Protein AF-A0A6G0W4G4-F1 (afdb_monomer_lite)

pLDDT: mean 71.87, std 12.01, range [40.31, 92.62]

Foldseek 3Di:
DPDPDQDAQDPDDDNVVSVVVSVVSLVVVCVVVVVVPPDPVVVVVSVCVSHVVVVVPPPPPDPVVVVVCLVPDDQDVPHDPVVVVVVNVVSVVVVVVPDPPDPVNVVVVVVVVVVVVVD

Sequence (119 aa):
MEFNKPDPLKMTGNLAKNFRNFRQQLQIYFDATESHTKKEATQVAILLTIWVRMAYCIPRRNKTMELYQFFTRKQLDGEPFDKFYSDLHKEIQARLLREELTLEKTVKHCQITEQSEVN

Organism: Aphis craccivora (NCBI:txid307492)

Secondary structure (DSSP, 8-state):
----PPPPPP-SS-HHHHHHHHHHHHHHHHHHTTGGGS-HHHHHHHHHHHHHHHHHSS----HHHHHHHHHT-PPPTT--HHHHHHHHHHHHHHHHTT----HHHHHHHHHHHHHHH--

Radius of gyration: 22.71 Å; chains: 1; bounding box: 47×36×61 Å

Structure (mmCIF, N/CA/C/O backbone):
data_AF-A0A6G0W4G4-F1
#
_entry.id   AF-A0A6G0W4G4-F1
#
loop_
_atom_site.group_PDB
_atom_site.id
_atom_site.type_symbol
_atom_site.label_atom_id
_atom_site.label_alt_id
_atom_site.label_comp_id
_atom_site.label_asym_id
_atom_site.label_entity_id
_atom_site.label_seq_id
_atom_site.pdbx_PDB_ins_code
_atom_site.Cartn_x
_atom_site.Cartn_y
_atom_site.Cartn_z
_atom_site.occupancy
_atom_site.B_iso_or_equiv
_atom_site.auth_seq_id
_atom_site.auth_comp_id
_atom_site.auth_asym_id
_atom_site.auth_atom_id
_atom_site.pdbx_PDB_model_num
ATOM 1 N N . MET A 1 1 ? -4.582 3.185 -30.046 1.00 40.31 1 MET A N 1
ATOM 2 C CA . MET A 1 1 ? -4.592 2.111 -29.031 1.00 40.31 1 MET A CA 1
ATOM 3 C C . MET A 1 1 ? -4.083 2.706 -27.732 1.00 40.31 1 MET A C 1
ATOM 5 O O . MET A 1 1 ? -2.934 3.127 -27.697 1.00 40.31 1 MET A O 1
ATOM 9 N N . GLU A 1 2 ? -4.922 2.824 -26.702 1.00 48.31 2 GLU A N 1
ATOM 10 C CA . GLU A 1 2 ? -4.427 3.128 -25.356 1.00 48.31 2 GLU A CA 1
ATOM 11 C C . GLU A 1 2 ? -3.666 1.900 -24.863 1.00 48.31 2 GLU A C 1
ATOM 13 O O . GLU A 1 2 ? -4.237 0.835 -24.648 1.00 48.31 2 GLU A O 1
ATOM 18 N N . PHE A 1 3 ? -2.344 2.010 -24.792 1.00 57.38 3 PHE A N 1
ATOM 19 C CA . PHE A 1 3 ? -1.513 0.918 -24.318 1.00 57.38 3 PHE A CA 1
ATOM 20 C C . PHE A 1 3 ? -1.771 0.755 -22.816 1.00 57.38 3 PHE A C 1
ATOM 22 O O . PHE A 1 3 ? -1.435 1.652 -22.037 1.00 57.38 3 PHE A O 1
ATOM 29 N N . ASN A 1 4 ? -2.413 -0.348 -22.419 1.00 66.00 4 ASN A N 1
ATOM 30 C CA . ASN A 1 4 ? -2.745 -0.643 -21.025 1.00 66.00 4 ASN A CA 1
ATOM 31 C C . ASN A 1 4 ? -1.455 -0.670 -20.194 1.00 66.00 4 ASN A C 1
ATOM 33 O O . ASN A 1 4 ? -0.679 -1.625 -20.245 1.00 66.00 4 ASN A O 1
ATOM 37 N N . LYS A 1 5 ? -1.190 0.421 -19.470 1.00 67.44 5 LYS A N 1
ATOM 38 C CA . LYS A 1 5 ? -0.035 0.527 -18.574 1.00 67.44 5 LYS A CA 1
ATOM 39 C C . LYS A 1 5 ? -0.199 -0.505 -17.452 1.00 67.44 5 LYS A C 1
ATOM 41 O O . LYS A 1 5 ? -1.311 -0.631 -16.940 1.00 67.44 5 LYS A O 1
ATOM 46 N N . PRO A 1 6 ? 0.869 -1.223 -17.062 1.00 71.88 6 PRO A N 1
ATOM 47 C CA . PRO A 1 6 ? 0.794 -2.233 -16.018 1.00 71.88 6 PRO A CA 1
ATOM 48 C C . PRO A 1 6 ? 0.342 -1.612 -14.698 1.00 71.88 6 PRO A C 1
ATOM 50 O O . PRO A 1 6 ? 0.674 -0.464 -14.376 1.00 71.88 6 PRO A O 1
ATOM 53 N N . ASP A 1 7 ? -0.430 -2.392 -13.949 1.00 70.94 7 ASP A N 1
ATOM 54 C CA . ASP A 1 7 ? -0.977 -1.952 -12.681 1.00 70.94 7 ASP A CA 1
ATOM 55 C C . ASP A 1 7 ? 0.128 -1.766 -11.634 1.00 70.94 7 ASP A C 1
ATOM 57 O O . ASP A 1 7 ? 1.162 -2.444 -11.653 1.00 70.94 7 ASP A O 1
ATOM 61 N N . PRO A 1 8 ? -0.089 -0.851 -10.682 1.00 70.69 8 PRO A N 1
ATOM 62 C CA . PRO A 1 8 ? 0.833 -0.649 -9.586 1.00 70.69 8 PRO A CA 1
ATOM 63 C C . PRO A 1 8 ? 1.019 -1.908 -8.721 1.00 70.69 8 PRO A C 1
ATOM 65 O O . PRO A 1 8 ? 0.068 -2.657 -8.479 1.00 70.69 8 PRO A O 1
ATOM 6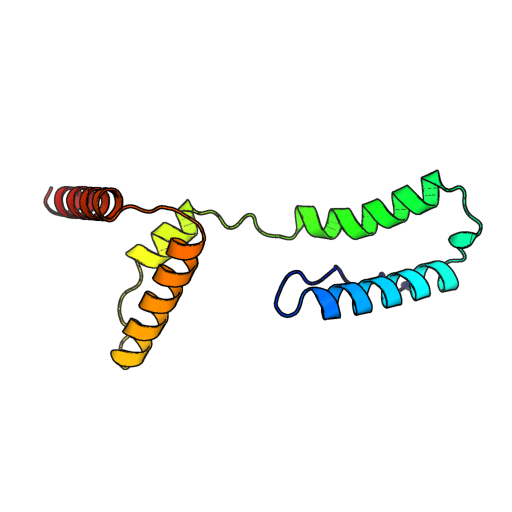8 N N . LEU A 1 9 ? 2.240 -2.128 -8.210 1.00 73.81 9 LEU A N 1
ATOM 69 C CA . LEU A 1 9 ? 2.529 -3.193 -7.247 1.00 73.81 9 LEU A CA 1
ATOM 70 C C . LEU A 1 9 ? 1.622 -3.041 -6.019 1.00 73.81 9 LEU A C 1
ATOM 72 O O . LEU A 1 9 ? 1.706 -2.076 -5.259 1.00 73.81 9 LEU A O 1
ATOM 76 N N . LYS A 1 10 ? 0.770 -4.039 -5.793 1.00 71.25 10 LYS A N 1
ATOM 77 C CA . LYS A 1 10 ? -0.107 -4.079 -4.623 1.00 71.25 10 LYS A CA 1
ATOM 78 C C . LYS A 1 10 ? 0.717 -4.421 -3.377 1.00 71.25 10 LYS A C 1
ATOM 80 O O . LYS A 1 10 ? 1.269 -5.514 -3.276 1.00 71.25 10 LYS A O 1
ATOM 85 N N . MET A 1 11 ? 0.766 -3.504 -2.411 1.00 67.81 11 MET A N 1
ATOM 86 C CA . MET A 1 11 ? 1.478 -3.687 -1.131 1.00 67.81 11 MET A CA 1
ATOM 87 C C . MET A 1 11 ? 0.609 -4.340 -0.038 1.00 67.81 11 MET A C 1
ATOM 89 O O . MET A 1 11 ? 1.044 -4.489 1.100 1.00 67.81 11 MET A O 1
ATOM 93 N N . THR A 1 12 ? -0.629 -4.720 -0.361 1.00 67.69 12 THR A N 1
ATOM 94 C CA . THR A 1 12 ? -1.599 -5.322 0.564 1.00 67.69 12 THR A CA 1
ATOM 95 C C . THR A 1 12 ? -1.750 -6.828 0.324 1.00 67.69 12 THR A C 1
ATOM 97 O O . THR A 1 12 ? -1.746 -7.298 -0.815 1.00 67.69 12 THR A O 1
ATOM 100 N N . GLY A 1 13 ? -1.903 -7.606 1.399 1.00 77.75 13 GLY A N 1
ATOM 101 C CA . GLY A 1 13 ? -2.028 -9.066 1.328 1.00 77.75 13 GLY A CA 1
ATOM 102 C C . GLY A 1 13 ? -0.682 -9.781 1.149 1.00 77.75 13 GLY A C 1
ATOM 103 O O . GLY A 1 13 ? 0.312 -9.415 1.771 1.00 77.75 13 GLY A O 1
ATOM 104 N N . ASN A 1 14 ? -0.644 -10.833 0.323 1.00 78.62 14 ASN A N 1
ATOM 105 C CA . ASN A 1 14 ? 0.572 -11.623 0.104 1.00 78.62 14 ASN A CA 1
ATOM 106 C C . ASN A 1 14 ? 1.557 -10.890 -0.825 1.00 78.62 14 ASN A C 1
ATOM 108 O O . ASN A 1 14 ? 1.445 -10.946 -2.053 1.00 78.62 14 ASN A O 1
ATOM 112 N N . LEU A 1 15 ? 2.558 -10.247 -0.221 1.00 75.25 15 LEU A N 1
ATOM 113 C CA . LEU A 1 15 ? 3.568 -9.454 -0.922 1.00 75.25 15 LEU A CA 1
ATOM 114 C C . LEU A 1 15 ? 4.366 -10.267 -1.956 1.00 75.25 15 LEU A C 1
ATOM 116 O O . LEU A 1 15 ? 4.644 -9.772 -3.046 1.00 75.25 15 LEU A O 1
ATOM 120 N N . ALA A 1 16 ? 4.684 -11.531 -1.658 1.00 76.38 16 ALA A N 1
ATOM 121 C CA . ALA A 1 16 ? 5.458 -12.388 -2.556 1.00 76.38 16 ALA A CA 1
ATOM 122 C C . ALA A 1 16 ? 4.688 -12.720 -3.845 1.00 76.38 16 ALA A C 1
ATOM 124 O O . ALA A 1 16 ? 5.249 -12.670 -4.941 1.00 76.38 16 ALA A O 1
ATOM 125 N N . LYS A 1 17 ? 3.387 -13.017 -3.733 1.00 76.81 17 LYS A N 1
ATOM 126 C CA . LYS A 1 17 ? 2.509 -13.248 -4.891 1.00 76.81 17 LYS A CA 1
ATOM 127 C C . LYS A 1 17 ? 2.316 -11.966 -5.703 1.00 76.81 17 LYS A C 1
ATOM 129 O O . LYS A 1 17 ? 2.390 -12.005 -6.929 1.00 76.81 17 LYS A O 1
ATOM 134 N N . ASN A 1 18 ? 2.140 -10.830 -5.032 1.00 79.19 18 ASN A N 1
ATOM 135 C CA . ASN A 1 18 ? 1.981 -9.537 -5.694 1.00 79.19 18 ASN A CA 1
ATOM 136 C C . ASN A 1 18 ? 3.239 -9.136 -6.473 1.00 79.19 18 ASN A C 1
ATOM 138 O O . ASN A 1 18 ? 3.130 -8.672 -7.606 1.00 79.19 18 ASN A O 1
ATOM 142 N N . PHE A 1 19 ? 4.427 -9.383 -5.915 1.00 79.25 19 PHE A N 1
ATOM 143 C CA . PHE A 1 19 ? 5.693 -9.120 -6.597 1.00 79.25 19 PHE A CA 1
ATOM 144 C C . PHE A 1 19 ? 5.881 -10.001 -7.839 1.00 79.25 19 PHE A C 1
ATOM 146 O O . PHE A 1 19 ? 6.305 -9.507 -8.883 1.00 79.25 19 PHE A O 1
ATOM 153 N N . ARG A 1 20 ? 5.511 -11.289 -7.764 1.00 84.38 20 ARG A N 1
ATOM 154 C CA . ARG A 1 20 ? 5.527 -12.195 -8.929 1.00 84.38 20 ARG A CA 1
ATOM 155 C C . ARG A 1 20 ? 4.615 -11.692 -10.049 1.00 84.38 20 ARG A C 1
ATOM 157 O O . ARG A 1 20 ? 5.056 -11.613 -11.192 1.00 84.38 20 ARG A O 1
ATOM 164 N N . ASN A 1 21 ? 3.389 -11.295 -9.709 1.00 82.81 21 ASN A N 1
ATOM 165 C CA . ASN A 1 21 ? 2.425 -10.770 -10.678 1.00 82.81 21 ASN A CA 1
ATOM 166 C C . ASN A 1 21 ? 2.904 -9.455 -11.309 1.00 82.81 21 ASN A C 1
ATOM 168 O O . ASN A 1 21 ? 2.831 -9.290 -12.523 1.00 82.81 21 ASN A O 1
ATOM 172 N N . PHE A 1 22 ? 3.437 -8.540 -10.498 1.00 82.81 22 PHE A N 1
ATOM 173 C CA . PHE A 1 22 ? 3.984 -7.272 -10.977 1.00 82.81 22 PHE A CA 1
ATOM 174 C C . PHE A 1 22 ? 5.163 -7.485 -11.931 1.00 82.81 22 PHE A C 1
ATOM 176 O O . PHE A 1 22 ? 5.201 -6.888 -13.003 1.00 82.81 22 PHE A O 1
ATOM 183 N N . ARG A 1 23 ? 6.096 -8.385 -11.591 1.00 83.62 23 ARG A N 1
ATOM 184 C CA . ARG A 1 23 ? 7.225 -8.733 -12.466 1.00 83.62 23 ARG A CA 1
ATOM 185 C C . ARG A 1 23 ? 6.746 -9.260 -13.819 1.00 83.62 23 ARG A C 1
ATOM 187 O O . ARG A 1 23 ? 7.283 -8.860 -14.84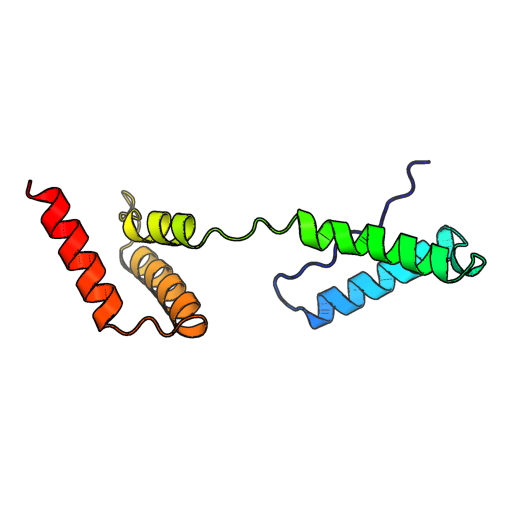6 1.00 83.62 23 ARG A O 1
ATOM 194 N N . GLN A 1 24 ? 5.736 -10.126 -13.816 1.00 84.69 24 GLN A N 1
ATOM 195 C CA . GLN A 1 24 ? 5.167 -10.688 -15.038 1.00 84.69 24 GLN A CA 1
ATOM 196 C C . GLN A 1 24 ? 4.505 -9.610 -15.910 1.00 84.69 24 GLN A C 1
ATOM 198 O O . GLN A 1 24 ? 4.753 -9.557 -17.110 1.00 84.69 24 GLN A O 1
ATOM 203 N N . GLN A 1 25 ? 3.708 -8.719 -15.315 1.00 82.06 25 GLN A N 1
ATOM 204 C CA . GLN A 1 25 ? 3.077 -7.610 -16.040 1.00 82.06 25 GLN A CA 1
ATOM 205 C C . GLN A 1 25 ? 4.101 -6.622 -16.601 1.00 82.06 25 GLN A C 1
ATOM 207 O O . GLN A 1 25 ? 3.958 -6.151 -17.728 1.00 82.06 25 GLN A O 1
ATOM 212 N N . LEU A 1 26 ? 5.146 -6.329 -15.827 1.00 83.31 26 LEU A N 1
ATOM 213 C CA . LEU A 1 26 ? 6.245 -5.483 -16.265 1.00 83.31 26 LEU A CA 1
ATOM 214 C C . LEU A 1 26 ? 6.939 -6.105 -17.481 1.00 83.31 26 LEU A C 1
ATOM 216 O O . LEU A 1 26 ? 7.127 -5.423 -18.480 1.00 83.31 26 LEU A O 1
ATOM 220 N N . GLN A 1 27 ? 7.248 -7.401 -17.435 1.00 82.69 27 GLN A N 1
ATOM 221 C CA . GLN A 1 27 ? 7.881 -8.110 -18.546 1.00 82.69 27 GLN A CA 1
ATOM 222 C C . GLN A 1 27 ? 7.032 -8.061 -19.825 1.00 82.69 27 GLN A C 1
ATOM 224 O O . GLN A 1 27 ? 7.532 -7.637 -20.861 1.00 82.69 27 GLN A O 1
ATOM 229 N N . ILE A 1 28 ? 5.730 -8.354 -19.732 1.00 84.75 28 ILE A N 1
ATOM 230 C CA . ILE A 1 28 ? 4.795 -8.248 -20.866 1.00 84.75 28 ILE A CA 1
ATOM 231 C C . ILE A 1 28 ? 4.795 -6.830 -21.458 1.00 84.75 28 ILE A C 1
ATOM 233 O O . ILE A 1 28 ? 4.783 -6.660 -22.674 1.00 84.75 28 ILE A O 1
ATOM 237 N N . TYR A 1 29 ? 4.836 -5.798 -20.611 1.00 82.25 29 TYR A N 1
ATOM 238 C CA . TYR A 1 29 ? 4.908 -4.407 -21.059 1.00 82.25 29 TYR A CA 1
ATOM 239 C C . TYR A 1 29 ? 6.238 -4.084 -21.758 1.00 82.25 29 TYR A C 1
ATOM 241 O O . TYR A 1 29 ? 6.246 -3.382 -22.768 1.00 82.25 29 TYR A O 1
ATOM 249 N N . PHE A 1 30 ? 7.366 -4.590 -21.257 1.00 82.06 30 PHE A N 1
ATOM 250 C CA . PHE A 1 30 ? 8.674 -4.408 -21.897 1.00 82.06 30 PHE A CA 1
ATOM 251 C C . PHE A 1 30 ? 8.754 -5.093 -23.265 1.00 82.06 30 PHE A C 1
ATOM 253 O O . PHE A 1 30 ? 9.304 -4.502 -24.199 1.00 82.06 30 PHE A O 1
ATOM 260 N N . ASP A 1 31 ? 8.168 -6.282 -23.387 1.00 83.50 31 ASP A N 1
ATOM 261 C CA . ASP A 1 31 ? 8.107 -7.036 -24.638 1.00 83.50 31 ASP A CA 1
ATOM 262 C C . ASP A 1 31 ? 7.204 -6.323 -25.652 1.00 83.50 31 ASP A C 1
ATOM 264 O O . ASP A 1 31 ? 7.620 -6.040 -26.772 1.00 83.50 31 ASP A O 1
ATOM 268 N N . ALA A 1 32 ? 6.000 -5.925 -25.235 1.00 80.38 32 ALA A N 1
ATOM 269 C CA . ALA A 1 32 ? 5.013 -5.320 -26.124 1.00 80.38 32 ALA A CA 1
ATOM 270 C C . ALA A 1 32 ? 5.321 -3.856 -26.511 1.00 80.38 32 ALA A C 1
ATOM 272 O O . ALA A 1 32 ? 4.809 -3.369 -27.515 1.00 80.38 32 ALA A O 1
ATOM 273 N N . THR A 1 33 ? 6.135 -3.132 -25.732 1.00 77.69 33 THR A N 1
ATOM 274 C CA . THR A 1 33 ? 6.594 -1.766 -26.077 1.00 77.69 33 THR A CA 1
ATOM 275 C C . THR A 1 33 ? 7.954 -1.735 -26.773 1.00 77.69 33 THR A C 1
ATOM 277 O O . THR A 1 33 ? 8.509 -0.645 -26.960 1.00 77.69 33 THR A O 1
ATOM 280 N N . GLU A 1 34 ? 8.525 -2.911 -27.059 1.00 78.50 34 GLU A N 1
ATOM 281 C CA . GLU A 1 34 ? 9.887 -3.096 -27.575 1.00 78.50 34 GLU A CA 1
ATOM 282 C C . GLU A 1 34 ? 10.944 -2.314 -26.774 1.00 78.50 34 GLU A C 1
ATOM 284 O O . GLU A 1 34 ? 12.019 -1.965 -27.263 1.00 78.50 34 GLU A O 1
ATOM 289 N N . SER A 1 35 ? 10.660 -2.013 -25.502 1.00 71.25 35 SER A N 1
ATOM 290 C CA . SER A 1 35 ? 11.511 -1.141 -24.688 1.00 71.25 35 SER A CA 1
ATOM 291 C C . SER A 1 35 ? 12.818 -1.823 -24.273 1.00 71.25 35 SER A C 1
ATOM 293 O O . SER A 1 35 ? 13.727 -1.144 -23.798 1.00 71.25 35 SER A O 1
ATOM 295 N N . HIS A 1 36 ? 12.949 -3.131 -24.514 1.00 71.31 36 HIS A N 1
ATOM 296 C CA . HIS A 1 36 ? 14.192 -3.891 -24.371 1.00 71.31 36 HIS A CA 1
ATOM 297 C C . HIS A 1 36 ? 15.299 -3.425 -25.336 1.00 71.31 36 HIS A C 1
ATOM 299 O O . HIS A 1 36 ? 16.474 -3.583 -25.026 1.00 71.31 36 HIS A O 1
ATOM 305 N N . THR A 1 37 ? 14.947 -2.792 -26.461 1.00 77.94 37 THR A N 1
ATOM 306 C CA . THR A 1 37 ? 15.915 -2.243 -27.434 1.00 77.94 37 THR A CA 1
ATOM 307 C C . THR A 1 37 ? 16.394 -0.826 -27.096 1.00 77.94 37 THR A C 1
ATOM 309 O O . THR A 1 37 ? 17.332 -0.311 -27.706 1.00 77.94 37 THR A O 1
ATOM 312 N N . LYS A 1 38 ? 15.752 -0.165 -26.124 1.00 77.94 38 LYS A N 1
ATOM 313 C CA . LYS A 1 38 ? 16.075 1.211 -25.721 1.00 77.94 38 LYS A CA 1
ATOM 314 C C . LYS A 1 38 ? 17.289 1.241 -24.796 1.00 77.94 38 LYS A C 1
ATOM 316 O O . LYS A 1 38 ? 17.597 0.268 -24.118 1.00 77.94 38 LYS A O 1
ATOM 321 N N . LYS A 1 39 ? 17.941 2.406 -24.717 1.00 85.31 39 LYS A N 1
ATOM 322 C CA . LYS A 1 39 ? 19.054 2.652 -23.786 1.00 85.31 39 LYS A CA 1
ATOM 323 C C . LYS A 1 39 ? 18.628 2.354 -22.346 1.00 85.31 39 LYS A C 1
ATOM 325 O O . LYS A 1 39 ? 17.519 2.718 -21.951 1.00 85.31 39 LYS A O 1
ATOM 330 N N . GLU A 1 40 ? 19.537 1.795 -21.550 1.00 81.12 40 GLU A N 1
ATOM 331 C CA . GLU A 1 40 ? 19.285 1.446 -20.142 1.00 81.12 40 GLU A CA 1
ATOM 332 C C . GLU A 1 40 ? 18.699 2.618 -19.341 1.00 81.12 40 GLU A C 1
ATOM 334 O O . GLU A 1 40 ? 17.724 2.448 -18.618 1.00 81.12 40 GLU A O 1
ATOM 339 N N . ALA A 1 41 ? 19.201 3.841 -19.540 1.00 82.56 41 ALA A N 1
ATOM 340 C CA . ALA A 1 41 ? 18.670 5.037 -18.879 1.00 82.56 41 ALA A CA 1
ATOM 341 C C . ALA A 1 41 ? 17.170 5.266 -19.156 1.00 82.56 41 ALA A C 1
ATOM 343 O O . ALA A 1 41 ? 16.419 5.675 -18.271 1.00 82.56 41 ALA A O 1
ATOM 344 N N . THR A 1 42 ? 16.705 4.964 -20.370 1.00 80.38 42 THR A N 1
ATOM 345 C CA . THR A 1 42 ? 15.288 5.051 -20.742 1.00 80.38 42 THR A CA 1
ATOM 346 C C . THR A 1 42 ? 14.480 3.916 -20.119 1.00 80.38 42 THR A C 1
ATOM 348 O O . THR A 1 42 ? 13.361 4.145 -19.666 1.00 80.38 42 THR A O 1
ATOM 351 N N . GLN A 1 43 ? 15.042 2.708 -20.037 1.00 79.94 43 GLN A N 1
ATOM 352 C CA . GLN A 1 43 ? 14.409 1.572 -19.359 1.00 79.94 43 GLN A CA 1
ATOM 353 C C . GLN A 1 43 ? 14.231 1.846 -17.860 1.00 79.94 43 GLN A C 1
ATOM 355 O O . GLN A 1 43 ? 13.149 1.628 -17.313 1.00 79.94 43 GLN A O 1
ATOM 360 N N . VAL A 1 44 ? 15.258 2.410 -17.217 1.00 80.88 44 VAL A N 1
ATOM 361 C CA . VAL A 1 44 ? 15.220 2.849 -15.818 1.00 80.88 44 VAL A CA 1
ATOM 362 C C . VAL A 1 44 ? 14.204 3.974 -15.630 1.00 80.88 44 VAL A C 1
ATOM 364 O O . VAL A 1 44 ? 13.421 3.919 -14.688 1.00 80.88 44 VAL A O 1
ATOM 367 N N . ALA A 1 45 ? 14.129 4.951 -16.539 1.00 80.00 45 ALA A N 1
ATOM 368 C CA . ALA A 1 45 ? 13.122 6.014 -16.473 1.00 80.00 45 ALA A CA 1
ATOM 369 C C . ALA A 1 45 ? 11.683 5.477 -16.605 1.00 80.00 45 ALA A C 1
ATOM 371 O O . ALA A 1 45 ? 10.786 5.921 -15.885 1.00 80.00 45 ALA A O 1
ATOM 372 N N . ILE A 1 46 ? 11.454 4.490 -17.478 1.00 81.12 46 ILE A N 1
ATOM 373 C CA . ILE A 1 46 ? 10.157 3.810 -17.619 1.00 81.12 46 ILE A CA 1
ATOM 374 C C . ILE A 1 46 ? 9.812 3.061 -16.328 1.00 81.12 46 ILE A C 1
ATOM 376 O O . ILE A 1 46 ? 8.708 3.218 -15.803 1.00 81.12 46 ILE A O 1
ATOM 380 N N . LEU A 1 47 ? 10.763 2.300 -15.781 1.00 80.00 47 LEU A N 1
ATOM 381 C CA . LEU A 1 47 ? 10.582 1.574 -14.527 1.00 80.00 47 LEU A CA 1
ATOM 382 C C . LEU A 1 47 ? 10.279 2.525 -13.365 1.00 80.00 47 LEU A C 1
ATOM 384 O O . LEU A 1 47 ? 9.322 2.297 -12.628 1.00 80.00 47 LEU A O 1
ATOM 388 N N . LEU A 1 48 ? 11.045 3.612 -13.239 1.00 77.94 48 LEU A N 1
ATOM 389 C CA . LEU A 1 48 ? 10.833 4.660 -12.244 1.00 77.94 48 LEU A CA 1
ATOM 390 C C . LEU A 1 48 ? 9.467 5.314 -12.415 1.00 77.94 48 LEU A C 1
ATOM 392 O O . LEU A 1 48 ? 8.793 5.540 -11.424 1.00 77.94 48 LEU A O 1
ATOM 396 N N . THR A 1 49 ? 9.002 5.558 -13.638 1.00 76.25 49 THR A N 1
ATOM 397 C CA . THR A 1 49 ? 7.663 6.124 -13.872 1.00 76.25 49 THR A CA 1
ATOM 398 C C . THR A 1 49 ? 6.558 5.187 -13.369 1.00 76.25 49 THR A C 1
ATOM 400 O O . THR A 1 49 ? 5.587 5.635 -12.753 1.00 76.25 49 THR A O 1
ATOM 403 N N . ILE A 1 50 ? 6.717 3.876 -13.580 1.00 74.81 50 ILE A N 1
ATOM 404 C CA . ILE A 1 50 ? 5.783 2.850 -13.094 1.00 74.81 50 ILE A CA 1
ATOM 405 C C . ILE A 1 50 ? 5.852 2.743 -11.562 1.00 74.81 50 ILE A C 1
ATOM 407 O O . ILE A 1 5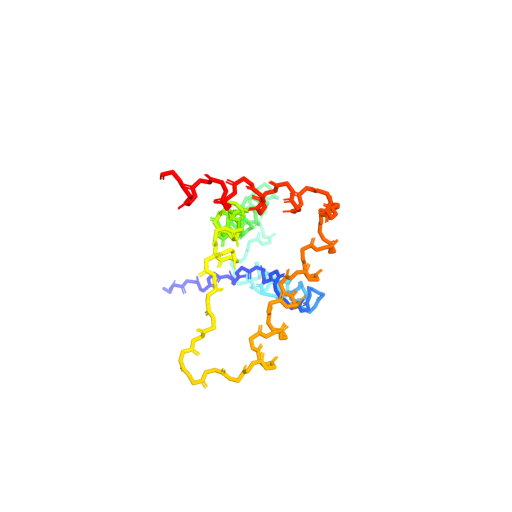0 ? 4.814 2.663 -10.912 1.00 74.81 50 ILE A O 1
ATOM 411 N N . TRP A 1 51 ? 7.050 2.806 -10.974 1.00 68.25 51 TRP A N 1
ATOM 412 C CA . TRP A 1 51 ? 7.280 2.733 -9.525 1.00 68.25 51 TRP A CA 1
ATOM 413 C C . TRP A 1 51 ? 6.877 3.995 -8.758 1.00 68.25 51 TRP A C 1
ATOM 415 O O . TRP A 1 51 ? 6.314 3.897 -7.675 1.00 68.25 51 TRP A O 1
ATOM 425 N N . VAL A 1 52 ? 7.130 5.189 -9.289 1.00 65.25 52 VAL A N 1
ATOM 426 C CA . VAL A 1 52 ? 6.811 6.477 -8.646 1.00 65.25 52 VAL A CA 1
ATOM 427 C C . VAL A 1 52 ? 5.297 6.655 -8.493 1.00 65.25 52 VAL A C 1
ATOM 429 O O . VAL A 1 52 ? 4.852 7.246 -7.507 1.00 65.25 52 VAL A O 1
ATOM 432 N N . ARG A 1 53 ? 4.485 6.032 -9.362 1.00 59.53 53 ARG A N 1
ATOM 433 C CA . ARG A 1 53 ? 3.034 5.869 -9.136 1.00 59.53 53 ARG A CA 1
ATOM 434 C C . ARG A 1 53 ? 2.702 5.125 -7.831 1.00 59.53 53 ARG A C 1
ATOM 436 O O . ARG A 1 53 ? 1.625 5.356 -7.297 1.00 59.53 53 ARG A O 1
ATOM 443 N N . MET A 1 54 ? 3.602 4.297 -7.280 1.00 55.94 54 MET A N 1
ATOM 444 C CA . MET A 1 54 ? 3.436 3.689 -5.946 1.00 55.94 54 MET A CA 1
ATOM 445 C C . MET A 1 54 ? 3.608 4.741 -4.853 1.00 55.94 54 MET A C 1
ATOM 447 O O . MET A 1 54 ? 2.841 4.776 -3.897 1.00 55.94 54 MET A O 1
ATOM 451 N N . ALA A 1 55 ? 4.640 5.580 -4.975 1.00 53.97 55 ALA A N 1
ATOM 452 C CA . ALA A 1 55 ? 5.074 6.472 -3.905 1.00 53.97 55 ALA A CA 1
ATOM 453 C C . ALA A 1 55 ? 4.114 7.652 -3.690 1.00 53.97 55 ALA A C 1
ATOM 455 O O . ALA A 1 55 ? 3.923 8.075 -2.552 1.00 53.97 55 ALA A O 1
ATOM 456 N N . TYR A 1 56 ? 3.482 8.151 -4.759 1.00 52.34 56 TYR A N 1
ATOM 457 C CA . TYR A 1 56 ? 2.518 9.256 -4.673 1.00 52.34 56 TYR A CA 1
ATOM 458 C C . TYR A 1 56 ? 1.077 8.816 -4.361 1.00 52.34 56 TYR A C 1
ATOM 460 O O . TYR A 1 56 ? 0.282 9.646 -3.930 1.00 52.34 56 TYR A O 1
ATOM 468 N N . CYS A 1 57 ? 0.730 7.531 -4.523 1.00 49.22 57 CYS A N 1
ATOM 469 C CA . CYS A 1 57 ? -0.633 7.022 -4.299 1.00 49.22 57 CYS A CA 1
ATOM 470 C C . CYS A 1 57 ? -0.760 6.005 -3.155 1.00 49.22 57 CYS A C 1
ATOM 472 O O . CYS A 1 57 ? -1.751 5.282 -3.084 1.00 49.22 57 CYS A O 1
ATOM 474 N N . ILE A 1 58 ? 0.186 5.970 -2.217 1.00 47.81 58 ILE A N 1
ATOM 475 C CA . ILE A 1 58 ? -0.118 5.493 -0.866 1.00 47.81 58 ILE A CA 1
ATOM 476 C C . ILE A 1 58 ? -0.449 6.757 -0.078 1.00 47.81 58 ILE A C 1
ATOM 478 O O . ILE A 1 58 ? 0.475 7.526 0.199 1.00 47.81 58 ILE A O 1
ATOM 482 N N . PRO A 1 59 ? -1.725 7.021 0.275 1.00 49.75 59 PRO A N 1
ATOM 483 C CA . PRO A 1 59 ? -2.025 8.049 1.258 1.00 49.75 59 PRO A CA 1
ATOM 484 C C . PRO A 1 59 ? -1.120 7.766 2.450 1.00 49.75 59 PRO A C 1
ATOM 486 O O . PRO A 1 59 ? -1.204 6.683 3.037 1.00 49.75 59 PRO A O 1
ATOM 489 N N . ARG A 1 60 ? -0.187 8.679 2.759 1.00 55.59 60 ARG A N 1
ATOM 490 C CA . ARG A 1 60 ? 0.582 8.576 3.998 1.00 55.59 60 ARG A CA 1
ATOM 491 C C . ARG A 1 60 ? -0.469 8.501 5.086 1.00 55.59 60 ARG A C 1
ATOM 493 O O . ARG A 1 60 ? -1.189 9.476 5.293 1.00 55.59 60 ARG A O 1
ATOM 500 N N . ARG A 1 61 ? -0.629 7.322 5.691 1.00 56.09 61 ARG A N 1
ATOM 501 C CA . ARG A 1 61 ? -1.628 7.122 6.732 1.00 56.09 61 ARG A CA 1
ATOM 502 C C . ARG A 1 61 ? -1.282 8.108 7.830 1.00 56.09 61 ARG A C 1
ATOM 504 O O . ARG A 1 61 ? -0.215 8.022 8.437 1.00 56.09 61 ARG A O 1
ATOM 511 N N . ASN A 1 62 ? -2.109 9.140 7.954 1.00 65.56 62 ASN A N 1
ATOM 512 C CA . ASN A 1 62 ? -1.848 10.211 8.887 1.00 65.56 62 ASN A CA 1
ATOM 513 C C . ASN A 1 62 ? -2.153 9.644 10.264 1.00 65.56 62 ASN A C 1
ATOM 515 O O . ASN A 1 62 ? -3.313 9.462 10.625 1.00 65.56 62 ASN A O 1
ATOM 519 N N . LYS A 1 63 ? -1.091 9.353 11.006 1.00 68.62 63 LYS A N 1
ATOM 520 C CA . LYS A 1 63 ? -1.166 8.792 12.347 1.00 68.62 63 LYS A CA 1
ATOM 521 C C . LYS A 1 63 ? -2.099 9.602 13.251 1.00 68.62 63 LYS A C 1
ATOM 523 O O . LYS A 1 63 ? -2.867 9.009 13.997 1.00 68.62 63 LYS A O 1
ATOM 528 N N . THR A 1 64 ? -2.111 10.931 13.117 1.00 69.62 64 THR A N 1
ATOM 529 C CA . THR A 1 64 ? -3.036 11.819 13.836 1.00 69.62 64 THR A CA 1
ATOM 530 C C . THR A 1 64 ? -4.493 11.535 13.476 1.00 69.62 64 THR A C 1
ATOM 532 O O . THR A 1 64 ? -5.322 11.397 14.368 1.00 69.62 64 THR A O 1
ATOM 535 N N . MET A 1 65 ? -4.811 11.384 12.187 1.00 73.25 65 MET A N 1
ATOM 536 C CA . MET A 1 65 ? -6.175 11.074 11.740 1.00 73.25 65 MET A CA 1
ATOM 537 C C . MET A 1 65 ? -6.618 9.676 12.157 1.00 73.25 65 MET A C 1
ATOM 539 O O . MET A 1 65 ? -7.758 9.501 12.572 1.00 73.25 65 MET A O 1
ATOM 543 N N . GLU A 1 66 ? -5.734 8.682 12.076 1.00 73.38 66 GLU A N 1
ATOM 544 C CA . GLU A 1 66 ? -6.083 7.335 12.522 1.00 73.38 66 GLU A CA 1
ATOM 545 C C . GLU A 1 66 ? -6.275 7.282 14.053 1.00 73.38 66 GLU A C 1
ATOM 547 O O . GLU A 1 66 ? -7.082 6.489 14.535 1.00 73.38 66 GLU A O 1
ATOM 552 N N . LEU A 1 67 ? -5.508 8.054 14.839 1.00 73.56 67 LEU A N 1
ATOM 553 C CA . LEU A 1 67 ? -5.690 8.142 16.297 1.00 73.56 67 LEU A CA 1
ATOM 554 C C . LEU A 1 67 ? -7.009 8.834 16.630 1.00 73.56 67 LEU A C 1
ATOM 556 O O . LEU A 1 67 ?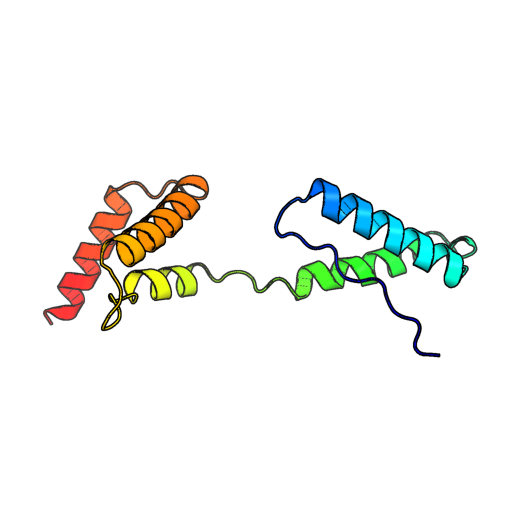 -7.776 8.330 17.442 1.00 73.56 67 LEU A O 1
ATOM 560 N N . TYR A 1 68 ? -7.306 9.937 15.944 1.00 76.00 68 TYR A N 1
ATOM 561 C CA . TYR A 1 68 ? -8.581 10.630 16.071 1.00 76.00 68 TYR A CA 1
ATOM 562 C C . TYR A 1 68 ? -9.765 9.699 15.775 1.00 76.00 68 TYR A C 1
ATOM 564 O O . TYR A 1 68 ? -10.698 9.625 16.570 1.00 76.00 68 TYR A O 1
ATOM 572 N N . GLN A 1 69 ? -9.712 8.933 14.680 1.00 77.69 69 GLN A N 1
ATOM 573 C CA . GLN A 1 69 ? -10.762 7.970 14.326 1.00 77.69 69 GLN A CA 1
ATOM 574 C C . GLN A 1 69 ? -10.956 6.891 15.398 1.00 77.69 69 GLN A C 1
ATOM 576 O O . GLN A 1 69 ? -12.096 6.554 15.703 1.00 77.69 69 GLN A O 1
ATOM 581 N N . PHE A 1 70 ? -9.869 6.396 15.997 1.00 80.00 70 PHE A N 1
ATOM 582 C CA . PHE A 1 70 ? -9.921 5.416 17.083 1.00 80.00 70 PHE A CA 1
ATOM 583 C C . PHE A 1 70 ? -10.568 5.990 18.348 1.00 80.00 70 PHE A C 1
ATOM 585 O O . PHE A 1 70 ? -11.532 5.420 18.849 1.00 80.00 70 PHE A O 1
ATOM 592 N N . PHE A 1 71 ? -10.096 7.144 18.831 1.00 78.12 71 PHE A N 1
ATOM 593 C CA . PHE A 1 71 ? -10.641 7.769 20.044 1.00 78.12 71 PHE A CA 1
ATOM 594 C C . PHE A 1 71 ? -12.073 8.286 19.862 1.00 78.12 71 PHE A C 1
ATOM 596 O O . PHE A 1 71 ? -12.818 8.395 20.830 1.00 78.12 71 PHE A O 1
ATOM 603 N N . THR A 1 72 ? -12.490 8.553 18.622 1.00 77.94 72 THR A N 1
ATOM 604 C CA . THR A 1 72 ? -13.852 9.013 18.306 1.00 77.94 72 THR A CA 1
ATOM 605 C C . THR A 1 72 ? -14.809 7.850 17.994 1.00 77.94 72 THR A C 1
ATOM 607 O O . THR A 1 72 ? -16.011 8.067 17.816 1.00 77.94 72 THR A O 1
ATOM 610 N N . ARG A 1 73 ? -14.328 6.599 17.920 1.00 81.25 73 ARG A N 1
ATOM 611 C CA . ARG A 1 73 ? -15.167 5.440 17.584 1.00 81.25 73 ARG A CA 1
ATOM 612 C C . ARG A 1 73 ? -16.085 5.079 18.756 1.00 81.25 73 ARG A C 1
ATOM 614 O O . ARG A 1 73 ? -15.647 4.579 19.784 1.00 81.25 73 ARG A O 1
ATOM 621 N N . LYS A 1 74 ? -17.390 5.274 18.559 1.00 83.50 74 LYS A N 1
ATOM 622 C CA . LYS A 1 74 ? -18.465 4.875 19.489 1.00 83.50 74 LYS A CA 1
ATOM 623 C C . LYS A 1 74 ? -19.156 3.620 18.981 1.00 83.50 74 LYS A C 1
ATOM 625 O O . LYS A 1 74 ? -19.277 3.493 17.765 1.00 83.50 74 LYS A O 1
ATOM 630 N N . GLN A 1 75 ? -19.617 2.726 19.858 1.00 87.94 75 GLN A N 1
ATOM 631 C CA . GLN A 1 75 ? -20.455 1.586 19.459 1.00 87.94 75 GLN A CA 1
ATOM 632 C C . GLN A 1 75 ? -21.676 2.099 18.677 1.00 87.94 75 GLN A C 1
ATOM 634 O O . GLN A 1 75 ? -22.330 3.048 19.108 1.00 87.94 75 GLN A O 1
ATOM 639 N N . LEU A 1 76 ? -21.932 1.524 17.498 1.00 84.94 76 LEU A N 1
ATOM 640 C CA . LEU A 1 76 ? -23.069 1.923 16.666 1.00 84.94 76 LEU A CA 1
ATOM 641 C C . LEU A 1 76 ? -24.358 1.298 17.202 1.00 84.94 76 LEU A C 1
ATOM 643 O O . LEU A 1 76 ? -24.328 0.217 17.792 1.00 84.94 76 LEU A O 1
ATOM 647 N N . ASP A 1 77 ? -25.488 1.958 16.958 1.00 83.75 77 ASP A N 1
ATOM 648 C CA . ASP A 1 77 ? -26.791 1.429 17.355 1.00 83.75 77 ASP A CA 1
ATOM 649 C C . ASP A 1 77 ? -27.079 0.116 16.602 1.00 83.75 77 ASP A C 1
ATOM 651 O O . ASP A 1 77 ? -26.978 0.051 15.375 1.00 83.75 77 ASP A O 1
ATOM 655 N N . GLY A 1 78 ? -27.343 -0.959 17.348 1.00 88.12 78 GLY A N 1
ATOM 656 C CA . GLY A 1 78 ? -27.503 -2.317 16.811 1.00 88.12 78 GLY A CA 1
ATOM 657 C C . GLY A 1 78 ? -26.210 -3.099 16.525 1.00 88.12 78 GLY A C 1
ATOM 658 O O . GLY A 1 78 ? -26.284 -4.226 16.033 1.00 88.12 78 GLY A O 1
ATOM 659 N N . GLU A 1 79 ? -25.021 -2.567 16.833 1.00 84.69 79 GLU A N 1
ATOM 660 C CA . GLU A 1 79 ? -23.769 -3.329 16.734 1.00 84.69 79 GLU A CA 1
ATOM 661 C C . GLU A 1 79 ? -23.568 -4.230 17.970 1.00 84.69 7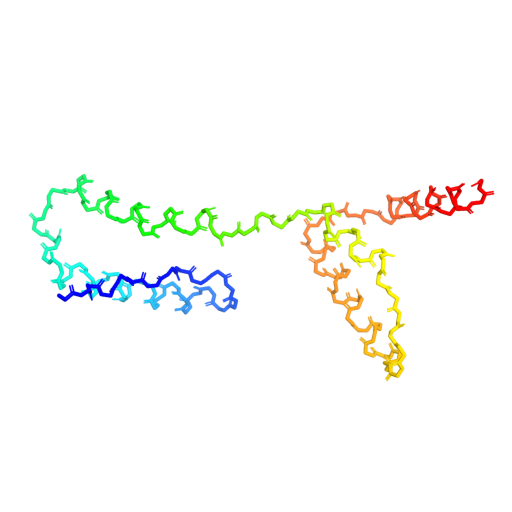9 GLU A C 1
ATOM 663 O O . GLU A 1 79 ? -23.537 -3.717 19.092 1.00 84.69 79 GLU A O 1
ATOM 668 N N . PRO A 1 80 ? -23.374 -5.556 17.805 1.00 92.62 80 PRO A N 1
ATOM 669 C CA . PRO A 1 80 ? -23.049 -6.438 18.922 1.00 92.62 80 PRO A CA 1
ATOM 670 C C . PRO A 1 80 ? -21.737 -6.026 19.592 1.00 92.62 80 PRO A C 1
ATOM 672 O O . PRO A 1 80 ? -20.743 -5.759 18.909 1.00 92.62 80 PRO A O 1
ATOM 675 N N . PHE A 1 81 ? -21.714 -6.039 20.926 1.00 88.06 81 PHE A N 1
ATOM 676 C CA . PHE A 1 81 ? -20.542 -5.642 21.710 1.00 88.06 81 PHE A CA 1
ATOM 677 C C . PHE A 1 81 ? -19.283 -6.430 21.325 1.00 88.06 81 PHE A C 1
ATOM 679 O O . PHE A 1 81 ? -18.226 -5.835 21.127 1.00 88.06 81 PHE A O 1
ATOM 686 N N . ASP A 1 82 ? -19.399 -7.746 21.125 1.00 88.06 82 ASP A N 1
ATOM 687 C CA . ASP A 1 82 ? -18.263 -8.600 20.762 1.00 88.06 82 ASP A CA 1
ATOM 688 C C . ASP A 1 82 ? -17.608 -8.175 19.447 1.00 88.06 82 ASP A C 1
ATOM 690 O O . ASP A 1 82 ? -16.384 -8.197 19.313 1.00 88.06 82 ASP A O 1
ATOM 694 N N . LYS A 1 83 ? -18.416 -7.734 18.475 1.00 87.00 83 LYS A N 1
ATOM 695 C CA . LYS A 1 83 ? -17.915 -7.244 17.191 1.00 87.00 83 LYS A CA 1
ATOM 696 C C . LYS A 1 83 ? -17.129 -5.951 17.391 1.00 87.00 83 LYS A C 1
ATOM 698 O O . LYS A 1 83 ? -15.976 -5.882 16.967 1.00 87.00 83 LYS A O 1
ATOM 703 N N . PHE A 1 84 ? -17.720 -4.990 18.100 1.00 88.62 84 PHE A N 1
ATOM 704 C CA . PHE A 1 84 ? -17.083 -3.719 18.446 1.00 88.62 84 PHE A CA 1
ATOM 705 C C . PHE A 1 84 ? -15.759 -3.927 19.198 1.00 88.62 84 PHE A C 1
ATOM 707 O O . PHE A 1 84 ? -14.726 -3.394 18.792 1.00 88.62 84 PHE A O 1
ATOM 714 N N . TYR A 1 85 ? -15.764 -4.767 20.236 1.00 84.75 85 TYR A N 1
ATOM 715 C CA . TYR A 1 85 ? -14.576 -5.100 21.018 1.00 84.75 85 TYR A CA 1
ATOM 716 C C . TYR A 1 85 ? -13.509 -5.790 20.166 1.00 84.75 85 TYR A C 1
ATOM 718 O O . TYR A 1 85 ? -12.336 -5.432 20.238 1.00 84.75 85 TYR A O 1
ATOM 726 N N . SER A 1 86 ? -13.901 -6.744 19.316 1.00 84.25 86 SER A N 1
ATOM 727 C CA . SER A 1 86 ? -12.953 -7.461 18.460 1.00 84.25 86 SER A CA 1
ATOM 728 C C . SER A 1 86 ? -12.263 -6.541 17.451 1.00 84.25 86 SER A C 1
ATOM 730 O O . SER A 1 86 ? -11.074 -6.711 17.184 1.00 84.25 86 SER A O 1
ATOM 732 N N . ASP A 1 87 ? -12.978 -5.557 16.907 1.00 84.50 87 ASP A N 1
ATOM 733 C CA . ASP A 1 87 ? -12.429 -4.619 15.932 1.00 84.50 87 ASP A CA 1
ATOM 734 C C . ASP A 1 87 ? -11.529 -3.583 16.616 1.00 84.50 87 ASP A C 1
ATOM 736 O O . ASP A 1 87 ? -10.408 -3.352 16.156 1.00 84.50 87 ASP A O 1
ATOM 740 N N . LEU A 1 88 ? -11.935 -3.077 17.786 1.00 83.31 88 LEU A N 1
ATOM 741 C CA . LEU A 1 88 ? -11.094 -2.216 18.621 1.00 83.31 88 LEU A CA 1
ATOM 742 C C . LEU A 1 88 ? -9.801 -2.934 19.047 1.00 83.31 88 LEU A C 1
ATOM 744 O O . LEU A 1 88 ? -8.705 -2.383 18.948 1.00 83.31 88 LEU A O 1
ATOM 748 N N . HIS A 1 89 ? -9.911 -4.198 19.461 1.00 80.38 89 HIS A N 1
ATOM 749 C CA . HIS A 1 89 ? -8.780 -5.020 19.883 1.00 80.38 89 HIS A CA 1
ATOM 750 C C . HIS A 1 89 ? -7.803 -5.296 18.730 1.00 80.38 89 HIS A C 1
ATOM 752 O O . HIS A 1 89 ? -6.587 -5.222 18.919 1.00 80.38 89 HIS A O 1
ATOM 758 N N . LYS A 1 90 ? -8.305 -5.561 17.516 1.00 79.94 90 LYS A N 1
ATOM 759 C CA . LYS A 1 90 ? -7.464 -5.706 16.314 1.00 79.94 90 LYS A CA 1
ATOM 760 C C . LYS A 1 90 ? -6.723 -4.414 15.984 1.00 79.94 90 LYS A C 1
ATOM 762 O O . LYS A 1 90 ? -5.544 -4.477 15.637 1.00 79.94 90 LYS A O 1
ATOM 767 N N . GLU A 1 91 ? -7.373 -3.256 16.097 1.00 75.19 91 GLU A N 1
ATOM 768 C CA . GLU A 1 91 ? -6.724 -1.961 15.862 1.00 75.19 91 GLU A CA 1
ATOM 769 C C . GLU A 1 91 ? -5.630 -1.660 16.895 1.00 75.19 91 GLU A C 1
ATOM 771 O O . GLU A 1 91 ? -4.549 -1.194 16.524 1.00 75.19 91 GLU A O 1
ATOM 776 N N . ILE A 1 92 ? -5.868 -1.992 18.169 1.00 73.69 92 ILE A N 1
ATOM 777 C CA . ILE A 1 92 ? -4.871 -1.882 19.243 1.00 73.69 92 ILE A CA 1
ATOM 778 C C . ILE A 1 92 ? -3.693 -2.829 18.982 1.00 73.69 92 ILE A C 1
ATOM 780 O O . ILE A 1 92 ? -2.546 -2.384 18.981 1.00 73.69 92 ILE A O 1
ATOM 784 N N . GLN A 1 93 ? -3.939 -4.112 18.696 1.00 69.38 93 GLN A N 1
ATOM 785 C CA . GLN A 1 93 ? -2.869 -5.075 18.407 1.00 69.38 93 GLN A CA 1
ATOM 786 C C . GLN A 1 93 ? -2.053 -4.694 17.167 1.00 69.38 93 GLN A C 1
ATOM 788 O O . GLN A 1 93 ? -0.823 -4.760 17.187 1.00 69.38 93 GLN A O 1
ATOM 793 N N . ALA A 1 94 ? -2.710 -4.235 16.100 1.00 66.38 94 ALA A N 1
ATOM 794 C CA . ALA A 1 94 ? -2.040 -3.786 14.883 1.00 66.38 94 ALA A CA 1
ATOM 795 C C . ALA A 1 94 ? -1.161 -2.542 15.097 1.00 66.38 94 ALA A C 1
ATOM 797 O O . ALA A 1 94 ? -0.286 -2.278 14.264 1.00 66.38 94 ALA A O 1
ATOM 798 N N . ARG A 1 95 ? -1.398 -1.779 16.173 1.00 64.94 95 ARG A N 1
ATOM 799 C CA . ARG A 1 95 ? -0.587 -0.630 16.599 1.00 64.94 95 ARG A CA 1
ATOM 800 C C . ARG A 1 95 ? 0.494 -0.997 17.608 1.00 64.94 95 ARG A C 1
ATOM 802 O O . ARG A 1 95 ? 1.613 -0.536 17.429 1.00 64.94 95 ARG A O 1
ATOM 809 N N . LEU A 1 96 ? 0.212 -1.869 18.578 1.00 57.09 96 LEU A N 1
ATOM 810 C CA . LEU A 1 96 ? 1.208 -2.426 19.511 1.00 57.09 96 LEU A CA 1
ATOM 811 C C . LEU A 1 96 ? 2.351 -3.132 18.771 1.00 57.09 96 LEU A C 1
ATOM 813 O O . LEU A 1 96 ? 3.504 -3.046 19.171 1.00 57.09 96 LEU A O 1
ATOM 817 N N . LEU A 1 97 ? 2.045 -3.777 17.643 1.00 52.75 97 LEU A N 1
ATOM 818 C CA . LEU A 1 97 ? 3.049 -4.387 16.768 1.00 52.75 97 LEU A CA 1
ATOM 819 C C . LEU A 1 97 ? 3.883 -3.368 15.965 1.00 52.75 97 LEU A C 1
ATOM 821 O O . LEU A 1 97 ? 4.865 -3.756 15.338 1.00 52.75 97 LEU A O 1
ATOM 825 N N . ARG A 1 98 ? 3.492 -2.087 15.928 1.00 54.97 98 ARG A N 1
ATOM 826 C CA . ARG A 1 98 ? 4.185 -1.024 15.174 1.00 54.97 98 ARG A CA 1
ATOM 827 C C . ARG A 1 98 ? 4.859 0.013 16.063 1.00 54.97 98 ARG A C 1
ATOM 829 O O . ARG A 1 98 ? 5.790 0.664 15.601 1.00 54.97 98 ARG A O 1
ATOM 836 N N . GLU A 1 99 ? 4.384 0.206 17.287 1.00 54.62 99 GLU A N 1
ATOM 837 C CA . GLU A 1 99 ? 4.833 1.271 18.175 1.00 54.62 99 GLU A CA 1
ATOM 838 C C . GLU A 1 99 ? 4.834 0.781 19.618 1.00 54.62 99 GLU A C 1
ATOM 840 O O . GLU A 1 99 ? 3.820 0.280 20.104 1.00 54.62 99 GLU A O 1
ATOM 845 N N . GLU A 1 100 ? 5.946 0.986 20.325 1.00 45.53 100 GLU A N 1
ATOM 846 C CA . GLU A 1 100 ? 5.993 0.919 21.787 1.00 45.53 100 GLU A CA 1
ATOM 847 C C . GLU A 1 100 ? 5.146 2.062 22.381 1.00 45.53 100 GLU A C 1
ATOM 849 O O . GLU A 1 100 ? 5.643 3.081 22.872 1.00 45.53 100 GLU A O 1
ATOM 854 N N . LEU A 1 101 ? 3.825 1.923 22.298 1.00 53.47 101 LEU A N 1
ATOM 855 C CA . LEU A 1 101 ? 2.886 2.726 23.058 1.00 53.47 101 LEU A CA 1
ATOM 856 C C . LEU A 1 101 ? 2.832 2.118 24.460 1.00 53.47 101 LEU A C 1
ATOM 858 O O . LEU A 1 101 ? 2.016 1.245 24.750 1.00 53.47 101 LEU A O 1
ATOM 862 N N . THR A 1 102 ? 3.765 2.529 25.318 1.00 58.47 102 THR A N 1
ATOM 863 C CA . THR A 1 102 ? 3.734 2.130 26.725 1.00 58.47 102 THR A CA 1
ATOM 864 C C . THR A 1 102 ? 2.409 2.584 27.337 1.00 58.47 102 THR A C 1
ATOM 866 O O . THR A 1 102 ? 1.942 3.693 27.068 1.00 58.47 102 THR A O 1
ATOM 869 N N . LEU A 1 103 ? 1.796 1.719 28.152 1.00 51.75 103 LEU A N 1
ATOM 870 C CA . LEU A 1 103 ? 0.511 1.952 28.825 1.00 51.75 103 LEU A CA 1
ATOM 871 C C . LEU A 1 103 ? 0.439 3.347 29.475 1.00 51.75 103 LEU A C 1
ATOM 873 O O . LEU A 1 103 ? -0.588 4.014 29.415 1.00 51.75 103 LEU A O 1
ATOM 877 N N . GLU A 1 104 ? 1.567 3.831 29.996 1.00 65.06 104 GLU A N 1
ATOM 878 C CA . GLU A 1 104 ? 1.727 5.166 30.576 1.00 65.06 104 GLU A CA 1
ATOM 879 C C . GLU A 1 104 ? 1.383 6.319 29.623 1.00 65.06 104 GLU A C 1
ATOM 881 O O . GLU A 1 104 ? 0.764 7.300 30.038 1.00 65.06 104 GLU A O 1
ATOM 886 N N . LYS A 1 105 ? 1.769 6.230 28.343 1.00 64.75 105 LYS A N 1
ATOM 887 C CA . LYS A 1 105 ? 1.495 7.284 27.353 1.00 64.75 105 LYS A CA 1
ATOM 888 C C . LYS A 1 105 ? 0.014 7.323 26.986 1.00 64.75 105 LYS A C 1
ATOM 890 O O . LYS A 1 105 ? -0.537 8.408 26.818 1.00 64.75 105 LYS A O 1
ATOM 895 N N . THR A 1 106 ? -0.628 6.158 26.916 1.00 59.25 106 THR A N 1
ATOM 896 C CA . THR A 1 106 ? -2.070 6.035 26.664 1.00 59.25 106 THR A CA 1
ATOM 897 C C . THR A 1 106 ? -2.881 6.570 27.840 1.00 59.25 106 THR A C 1
ATOM 899 O O . THR A 1 106 ? -3.792 7.363 27.635 1.00 59.25 106 THR A O 1
ATOM 902 N N . VAL A 1 107 ? -2.503 6.213 29.073 1.00 73.44 107 VAL A N 1
ATOM 903 C CA . VAL A 1 107 ? -3.164 6.697 30.297 1.00 73.44 107 VAL A CA 1
ATOM 904 C C . VAL A 1 107 ? -3.050 8.217 30.420 1.00 73.44 107 VAL A C 1
ATOM 906 O O . VAL A 1 107 ? -4.054 8.878 30.672 1.00 73.44 107 VAL A O 1
ATOM 909 N N . LYS A 1 108 ? -1.868 8.793 30.156 1.00 72.94 108 LYS A N 1
ATOM 910 C CA . LYS A 1 108 ? -1.701 10.255 30.132 1.00 72.94 108 LYS A CA 1
ATOM 911 C C . LYS A 1 108 ? -2.595 10.932 29.099 1.00 72.94 108 LYS A C 1
ATOM 913 O O . LYS A 1 108 ? -3.133 11.995 29.378 1.00 72.94 108 LYS A O 1
ATOM 918 N N . HIS A 1 109 ? -2.743 10.343 27.914 1.00 64.94 109 HIS A N 1
ATOM 919 C CA . HIS A 1 109 ? -3.590 10.921 26.876 1.00 64.94 109 HIS A CA 1
ATOM 920 C C . HIS A 1 109 ? -5.066 10.923 27.289 1.00 64.94 109 HIS A C 1
ATOM 922 O O . HIS A 1 109 ? -5.684 11.979 27.235 1.00 64.94 109 HIS A O 1
ATOM 928 N N . CYS A 1 110 ? -5.590 9.798 27.794 1.00 63.22 110 CYS A N 1
ATOM 929 C CA . CYS A 1 110 ? -6.976 9.715 28.271 1.00 63.22 110 CYS A CA 1
ATOM 930 C C . CYS A 1 110 ? -7.265 10.719 29.398 1.00 63.22 110 CYS A C 1
ATOM 932 O O . CYS A 1 110 ? -8.275 11.411 29.354 1.00 63.22 110 CYS A O 1
ATOM 934 N N . GLN A 1 111 ? -6.343 10.869 30.356 1.00 74.38 111 GLN A N 1
ATOM 935 C CA . GLN A 1 111 ? -6.481 11.833 31.455 1.00 74.38 111 GLN A CA 1
ATOM 936 C C . GLN A 1 111 ? -6.535 13.288 30.968 1.00 74.38 111 GLN A C 1
ATOM 938 O O . GLN A 1 111 ? -7.285 14.092 31.513 1.00 74.38 111 GLN A O 1
ATOM 943 N N . ILE A 1 112 ? -5.753 13.635 29.940 1.00 72.06 112 ILE A N 1
ATOM 944 C CA . ILE A 1 112 ? -5.760 14.980 29.345 1.00 72.06 112 ILE A CA 1
ATOM 945 C C . ILE A 1 112 ? -7.084 15.241 28.617 1.00 72.06 112 ILE A C 1
ATOM 947 O O . ILE A 1 112 ? -7.630 16.337 28.719 1.00 72.06 112 ILE A O 1
ATOM 951 N N . THR A 1 113 ? -7.610 14.247 27.900 1.00 57.75 113 THR A N 1
ATOM 952 C CA . THR A 1 113 ? -8.878 14.374 27.172 1.00 57.75 113 THR A CA 1
ATOM 953 C C . THR A 1 113 ? -10.061 14.516 28.133 1.00 57.75 113 THR A C 1
ATOM 955 O O . THR A 1 113 ? -10.863 15.428 27.962 1.00 57.75 113 THR A O 1
ATOM 958 N N . GLU A 1 114 ? -10.109 13.723 29.206 1.00 68.75 114 GLU A N 1
ATOM 959 C CA . GLU A 1 114 ? -11.133 13.849 30.257 1.00 68.75 114 GLU A CA 1
ATOM 960 C C . GLU A 1 114 ? -11.084 15.222 30.947 1.00 68.75 114 GLU A C 1
ATOM 962 O O . GLU A 1 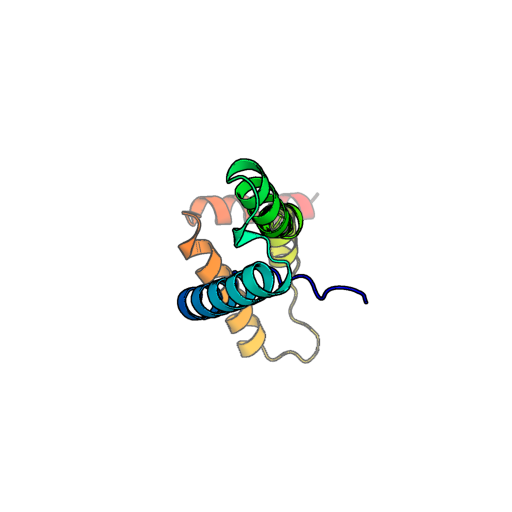114 ? -12.116 15.847 31.172 1.00 68.75 114 GLU A O 1
ATOM 967 N N . GLN A 1 115 ? -9.889 15.751 31.228 1.00 59.66 115 GLN A N 1
ATOM 968 C CA . GLN A 1 115 ? -9.729 17.084 31.827 1.00 59.66 115 GLN A CA 1
ATOM 969 C C . GLN A 1 115 ? -10.140 18.225 30.886 1.00 59.66 115 GLN A C 1
ATOM 971 O O . GLN A 1 115 ? -10.515 19.297 31.358 1.00 59.66 115 GLN A O 1
ATOM 976 N N . SER A 1 116 ? -10.080 18.012 29.569 1.00 53.25 116 SER A N 1
ATOM 977 C CA . SER A 1 116 ? -10.534 18.993 28.578 1.00 53.25 116 SER A CA 1
ATOM 978 C C . SER A 1 116 ? -12.050 19.009 28.369 1.00 53.25 116 SER A C 1
ATOM 980 O O . SER A 1 116 ? -12.567 19.996 27.863 1.00 53.25 116 SER A O 1
ATOM 982 N N . GLU A 1 117 ? -12.757 17.951 28.774 1.00 52.59 117 GLU A N 1
ATOM 983 C CA . GLU A 1 117 ? -14.220 17.844 28.669 1.00 52.59 117 GLU A CA 1
ATOM 984 C C . GLU A 1 117 ? -14.955 18.355 29.925 1.00 52.59 117 GLU A C 1
ATOM 986 O O . GLU A 1 117 ? -16.169 18.544 29.893 1.00 52.59 117 GLU A O 1
ATOM 991 N N . VAL A 1 118 ? -14.230 18.592 31.026 1.00 54.38 118 VAL A N 1
ATOM 992 C CA . VAL A 1 118 ? -14.778 19.053 32.320 1.00 54.38 118 VAL A CA 1
ATOM 993 C C . VAL A 1 118 ? -14.668 20.583 32.509 1.00 54.38 118 VAL A C 1
ATOM 995 O O . VAL A 1 118 ? -15.187 21.109 33.493 1.00 54.38 118 VAL A O 1
ATOM 998 N N . ASN A 1 119 ? -14.056 21.308 31.562 1.00 43.84 119 ASN A N 1
ATOM 999 C CA . ASN A 1 119 ? -13.975 22.779 31.547 1.00 43.84 119 ASN A CA 1
ATOM 1000 C C . ASN A 1 119 ? -14.881 23.411 30.486 1.00 43.84 119 ASN A C 1
ATOM 1002 O O . ASN A 1 119 ? -14.884 22.910 29.340 1.00 43.84 119 ASN A O 1
#